Protein AF-A0A7V0XXI1-F1 (afdb_monomer_lite)

Structure (mmCIF, N/CA/C/O backbone):
data_AF-A0A7V0XXI1-F1
#
_entry.id   AF-A0A7V0XXI1-F1
#
loop_
_atom_site.group_PDB
_atom_site.id
_atom_site.type_symbol
_atom_site.label_atom_id
_atom_site.label_alt_id
_atom_site.label_comp_id
_atom_site.label_asym_id
_atom_site.label_entity_id
_atom_site.label_seq_id
_atom_site.pdbx_PDB_ins_code
_atom_site.Cartn_x
_atom_site.Cartn_y
_atom_site.Cartn_z
_atom_site.occupancy
_atom_site.B_iso_or_equiv
_atom_site.auth_seq_id
_atom_site.auth_comp_id
_atom_site.auth_asym_id
_atom_site.auth_atom_id
_atom_site.pdbx_PDB_model_num
ATOM 1 N N . MET A 1 1 ? 9.222 18.788 -9.378 1.00 68.25 1 MET A N 1
ATOM 2 C CA . MET A 1 1 ? 8.250 17.866 -8.725 1.00 68.25 1 MET A CA 1
ATOM 3 C C . MET A 1 1 ? 6.817 18.340 -8.970 1.00 68.25 1 MET A C 1
ATOM 5 O O . MET A 1 1 ? 6.601 19.545 -8.988 1.00 68.25 1 MET A O 1
ATOM 9 N N . ARG A 1 2 ? 5.847 17.429 -9.158 1.00 85.62 2 ARG A N 1
ATOM 10 C CA . ARG A 1 2 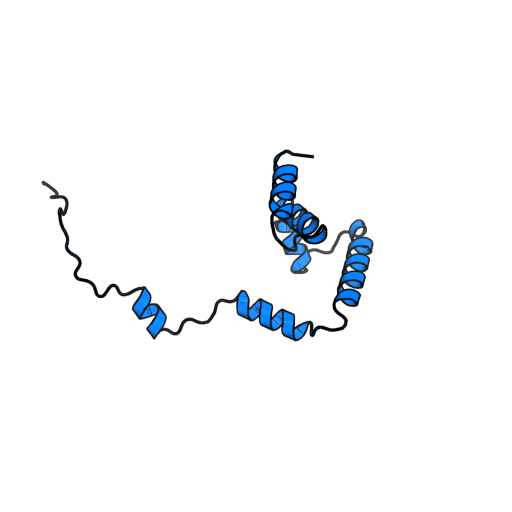? 4.413 17.774 -9.314 1.00 85.62 2 ARG A CA 1
ATOM 11 C C . ARG A 1 2 ? 3.811 18.215 -7.971 1.00 85.62 2 ARG A C 1
ATOM 13 O O . ARG A 1 2 ? 4.321 17.834 -6.915 1.00 85.62 2 ARG A O 1
ATOM 20 N N . SER A 1 3 ? 2.729 18.997 -8.003 1.00 91.75 3 SER A N 1
ATOM 21 C CA . SER A 1 3 ? 2.015 19.461 -6.799 1.00 91.75 3 SER A CA 1
ATOM 22 C C . SER A 1 3 ? 1.531 18.301 -5.925 1.00 91.75 3 SER A C 1
ATOM 24 O O . SER A 1 3 ? 1.744 18.323 -4.715 1.00 91.75 3 SER A O 1
ATOM 26 N N . SER A 1 4 ? 0.990 17.249 -6.542 1.00 89.62 4 SER A N 1
ATOM 27 C CA . SER A 1 4 ? 0.518 16.036 -5.865 1.00 89.62 4 SER A CA 1
ATOM 28 C C . SER A 1 4 ? 1.625 15.297 -5.108 1.00 89.62 4 SER A C 1
ATOM 30 O O . SER A 1 4 ? 1.417 14.849 -3.987 1.00 89.62 4 SER A O 1
ATOM 32 N N . THR A 1 5 ? 2.838 15.230 -5.662 1.00 92.31 5 THR A N 1
ATOM 33 C CA . THR A 1 5 ? 3.993 14.601 -4.997 1.00 92.31 5 THR A CA 1
ATOM 34 C C . THR A 1 5 ? 4.439 15.382 -3.763 1.00 92.31 5 THR A C 1
ATOM 36 O O . THR A 1 5 ? 4.747 14.786 -2.734 1.00 92.31 5 THR A O 1
ATOM 39 N N . ARG A 1 6 ? 4.433 16.720 -3.837 1.00 92.12 6 ARG A N 1
ATOM 40 C CA . ARG A 1 6 ? 4.726 17.574 -2.675 1.00 92.12 6 ARG A CA 1
ATOM 41 C C . ARG A 1 6 ? 3.651 17.452 -1.599 1.00 92.12 6 ARG A C 1
ATOM 43 O O . ARG A 1 6 ? 3.984 17.423 -0.419 1.00 92.12 6 ARG A O 1
ATOM 50 N N . ALA A 1 7 ? 2.383 17.382 -2.004 1.00 94.12 7 ALA A N 1
ATOM 51 C CA . ALA A 1 7 ? 1.270 17.181 -1.084 1.00 94.12 7 ALA A CA 1
ATOM 52 C C . ALA A 1 7 ? 1.385 15.833 -0.358 1.00 94.12 7 ALA A C 1
ATOM 54 O O . ALA A 1 7 ? 1.293 15.810 0.864 1.00 94.12 7 ALA A O 1
ATOM 55 N N . PHE A 1 8 ? 1.695 14.753 -1.083 1.00 93.44 8 PHE A N 1
ATOM 56 C CA . PHE A 1 8 ? 1.926 13.430 -0.500 1.00 93.44 8 PHE A CA 1
ATOM 57 C C . PHE A 1 8 ? 3.075 13.433 0.520 1.00 93.44 8 PHE A C 1
ATOM 59 O O . PHE A 1 8 ? 2.907 12.940 1.630 1.00 93.44 8 PHE A O 1
ATOM 66 N N . TRP A 1 9 ? 4.215 14.052 0.189 1.00 93.88 9 TRP A N 1
ATOM 67 C CA . TRP A 1 9 ? 5.333 14.182 1.132 1.00 93.88 9 TRP A CA 1
ATOM 68 C C . TRP A 1 9 ? 4.944 14.954 2.395 1.00 93.88 9 TRP A C 1
ATOM 70 O O . TRP A 1 9 ? 5.225 14.514 3.509 1.00 93.88 9 TRP A O 1
ATOM 80 N N . ARG A 1 10 ? 4.290 16.109 2.224 1.00 94.69 10 ARG A N 1
ATOM 81 C CA . ARG A 1 10 ? 3.865 16.961 3.338 1.00 94.69 10 ARG A CA 1
ATOM 82 C C . ARG A 1 10 ? 2.891 16.232 4.259 1.00 94.69 10 ARG A C 1
ATOM 84 O O . ARG A 1 10 ? 3.021 16.360 5.470 1.00 94.69 10 ARG A O 1
ATOM 91 N N . GLU A 1 11 ? 1.952 15.482 3.693 1.00 94.88 11 GLU A N 1
ATOM 92 C CA . GLU A 1 11 ? 0.976 14.725 4.473 1.00 94.88 11 GLU A CA 1
ATOM 93 C C . GLU A 1 11 ? 1.620 13.540 5.194 1.00 94.88 11 GLU A C 1
ATOM 95 O O . GLU A 1 11 ? 1.420 13.363 6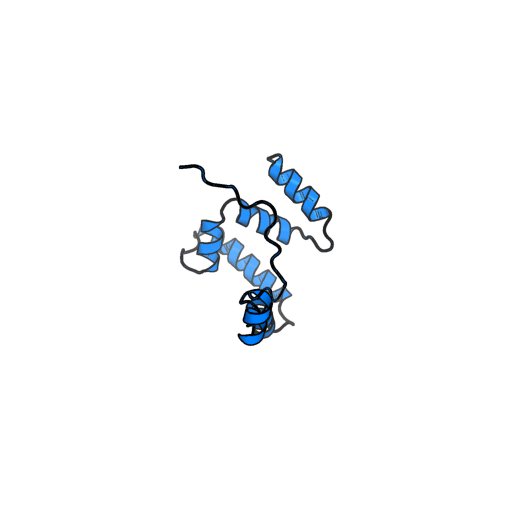.390 1.00 94.88 11 GLU A O 1
ATOM 100 N N . GLY A 1 12 ? 2.486 12.786 4.513 1.00 92.12 12 GLY A N 1
ATOM 101 C CA . GLY A 1 12 ? 3.224 11.692 5.142 1.00 92.12 12 GLY A CA 1
ATOM 102 C C . GLY A 1 12 ? 4.047 12.166 6.341 1.00 92.12 12 GLY A C 1
ATOM 103 O O . GLY A 1 12 ? 3.985 11.570 7.409 1.00 92.12 12 GLY A O 1
ATOM 104 N N . ARG A 1 13 ? 4.731 13.312 6.224 1.00 93.50 13 ARG A N 1
ATOM 105 C CA . ARG A 1 13 ? 5.521 13.909 7.319 1.00 93.50 13 ARG A CA 1
ATOM 106 C C . ARG A 1 13 ? 4.706 14.298 8.559 1.00 93.50 13 ARG A C 1
ATOM 108 O O . ARG A 1 13 ? 5.318 14.525 9.600 1.00 93.50 13 ARG A O 1
ATOM 115 N N . ARG A 1 14 ? 3.374 14.387 8.470 1.00 94.81 14 ARG A N 1
ATOM 116 C CA . ARG A 1 14 ? 2.487 14.616 9.625 1.00 94.81 14 ARG A CA 1
ATOM 117 C C . ARG A 1 14 ? 2.192 13.332 10.402 1.00 94.81 14 ARG A C 1
ATOM 119 O O . ARG A 1 14 ? 1.781 13.407 11.556 1.00 94.81 14 ARG A O 1
ATOM 126 N N . GLN A 1 15 ? 2.418 12.163 9.805 1.00 91.75 15 GLN A N 1
ATOM 127 C 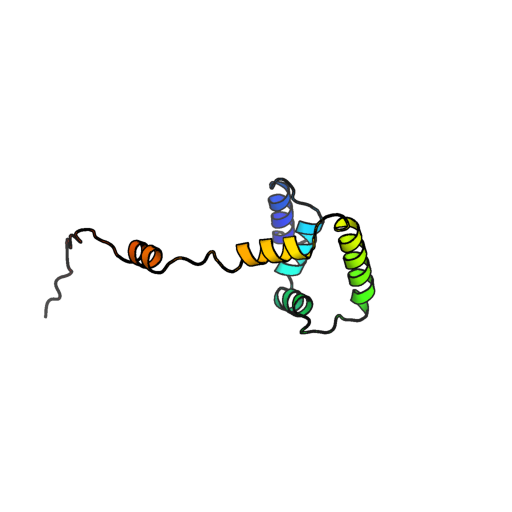CA . GLN A 1 15 ? 2.194 10.876 10.454 1.00 91.75 15 GLN A CA 1
ATOM 128 C C . GLN A 1 15 ? 3.412 10.452 11.280 1.00 91.75 15 GLN A C 1
ATOM 130 O O . GLN A 1 15 ? 4.561 10.533 10.835 1.00 91.75 15 GLN A O 1
ATOM 135 N N . LYS A 1 16 ? 3.167 9.958 12.499 1.00 90.12 16 LYS A N 1
ATOM 136 C CA . LYS A 1 16 ? 4.228 9.403 13.348 1.00 90.12 16 LYS A CA 1
ATOM 137 C C . LYS A 1 16 ? 4.832 8.167 12.677 1.00 90.12 16 LYS A C 1
ATOM 139 O O . LYS A 1 16 ? 4.112 7.246 12.313 1.00 90.12 16 LYS A O 1
ATOM 144 N N . GLY A 1 17 ? 6.158 8.144 12.552 1.00 87.19 17 GLY A N 1
ATOM 145 C CA . GLY A 1 17 ? 6.897 7.008 11.991 1.00 87.19 17 GLY A CA 1
ATOM 146 C C . GLY A 1 17 ? 7.041 7.002 10.466 1.00 87.19 17 GLY A C 1
ATOM 147 O O . GLY A 1 17 ? 7.643 6.070 9.945 1.00 87.19 17 GLY A O 1
ATOM 148 N N . PHE A 1 18 ? 6.559 8.028 9.755 1.00 90.50 18 PHE A N 1
ATOM 149 C CA . PHE A 1 18 ? 6.727 8.122 8.305 1.00 90.50 18 PHE A CA 1
ATOM 150 C C . PHE A 1 18 ? 8.193 8.335 7.913 1.00 90.50 18 PHE A C 1
ATOM 152 O O . PHE A 1 18 ? 8.815 9.348 8.249 1.00 90.50 18 PHE A O 1
ATOM 159 N N . SER A 1 19 ? 8.747 7.374 7.182 1.00 90.19 19 SER A N 1
ATOM 160 C CA . SER A 1 19 ? 10.140 7.353 6.754 1.00 90.19 19 SER A CA 1
ATOM 161 C C . SER A 1 19 ? 10.307 7.728 5.278 1.00 90.19 19 SER A C 1
ATOM 163 O O . SER A 1 19 ? 9.364 7.750 4.486 1.00 90.19 19 SER A O 1
ATOM 165 N N . LEU A 1 20 ? 11.555 7.988 4.870 1.00 88.94 20 LEU A N 1
ATOM 166 C CA . LEU A 1 20 ? 11.885 8.181 3.455 1.00 88.94 20 LEU A CA 1
ATOM 167 C C . LEU A 1 20 ? 11.551 6.935 2.619 1.00 88.94 20 LEU A C 1
ATOM 169 O O . LEU A 1 20 ? 11.158 7.061 1.461 1.00 88.94 20 LEU A O 1
ATOM 173 N N . PHE A 1 21 ? 11.677 5.744 3.212 1.00 86.44 21 PHE A N 1
ATOM 174 C CA . PHE A 1 21 ? 11.304 4.502 2.547 1.00 86.44 21 PHE A CA 1
ATOM 175 C C . PHE A 1 21 ? 9.803 4.461 2.254 1.00 86.44 21 PHE A C 1
ATOM 177 O O . PHE A 1 21 ? 9.430 4.162 1.124 1.00 86.44 21 PHE A O 1
ATOM 184 N N . ASP A 1 22 ? 8.960 4.847 3.216 1.00 86.38 22 ASP A N 1
ATOM 185 C CA . ASP A 1 22 ? 7.501 4.878 3.040 1.00 86.38 22 ASP A CA 1
ATOM 186 C C . ASP A 1 22 ? 7.093 5.845 1.924 1.00 86.38 22 ASP A C 1
ATOM 188 O O . ASP A 1 22 ? 6.225 5.538 1.104 1.00 86.38 22 ASP A O 1
ATOM 192 N N . PHE A 1 23 ? 7.778 6.988 1.826 1.00 92.88 23 PHE A N 1
ATOM 193 C CA . PHE A 1 23 ? 7.565 7.928 0.732 1.00 92.88 23 PHE A CA 1
ATOM 194 C C . PHE A 1 23 ? 7.954 7.352 -0.630 1.00 92.88 23 PHE A C 1
ATOM 196 O O . PHE A 1 23 ? 7.164 7.428 -1.569 1.00 92.88 23 PHE A O 1
ATOM 203 N N . VAL A 1 24 ? 9.159 6.787 -0.762 1.00 90.88 24 VAL A N 1
ATOM 204 C CA . VAL A 1 24 ? 9.625 6.215 -2.037 1.00 90.88 24 VAL A CA 1
ATOM 205 C C . VAL A 1 24 ? 8.731 5.047 -2.449 1.00 90.88 24 VAL A C 1
ATOM 207 O O . VAL A 1 24 ? 8.290 4.992 -3.595 1.00 90.88 24 VAL A O 1
ATOM 210 N N . HIS A 1 25 ? 8.410 4.161 -1.508 1.00 88.19 25 HIS A N 1
ATOM 211 C CA . HIS A 1 25 ? 7.506 3.035 -1.705 1.00 88.19 25 HIS A CA 1
ATOM 212 C C . HIS A 1 25 ? 6.134 3.503 -2.201 1.00 88.19 25 HIS A C 1
ATOM 214 O O . HIS A 1 25 ? 5.694 3.094 -3.275 1.00 88.19 25 HIS A O 1
ATOM 220 N N . GLY A 1 26 ? 5.494 4.417 -1.464 1.00 89.75 26 GLY A N 1
ATOM 221 C CA . GLY A 1 26 ? 4.182 4.948 -1.826 1.00 89.75 26 GLY A CA 1
ATOM 222 C C . GLY A 1 26 ? 4.194 5.697 -3.159 1.00 89.75 26 GLY A C 1
ATOM 223 O O . GLY A 1 26 ? 3.269 5.559 -3.954 1.00 89.75 26 GLY A O 1
ATOM 224 N N . TYR A 1 27 ? 5.264 6.438 -3.458 1.00 91.50 27 TYR A N 1
ATOM 225 C CA . TYR A 1 27 ? 5.408 7.155 -4.723 1.00 91.50 27 TYR A CA 1
ATOM 226 C C . TYR A 1 27 ? 5.536 6.211 -5.927 1.00 91.50 27 TYR A C 1
ATOM 228 O O . TYR A 1 27 ? 4.865 6.424 -6.940 1.00 91.50 27 TYR A O 1
ATOM 236 N N . VAL A 1 28 ? 6.375 5.173 -5.830 1.00 89.81 28 VAL A N 1
ATOM 237 C CA . VAL A 1 28 ? 6.539 4.166 -6.894 1.00 89.81 28 VAL A CA 1
ATOM 238 C C . VAL A 1 28 ? 5.236 3.391 -7.090 1.00 89.81 28 VAL A C 1
ATOM 240 O O . VAL A 1 28 ? 4.795 3.246 -8.230 1.00 89.81 28 VAL A O 1
ATOM 243 N N . TYR A 1 29 ? 4.587 2.972 -5.997 1.00 87.06 29 TYR A N 1
ATOM 244 C CA . TYR A 1 29 ? 3.286 2.302 -6.031 1.00 87.06 29 TYR A CA 1
ATOM 245 C C . TYR A 1 29 ? 2.223 3.157 -6.731 1.00 87.06 29 TYR A C 1
ATOM 247 O O . TYR A 1 29 ? 1.577 2.700 -7.669 1.00 87.06 29 TYR A O 1
ATOM 255 N N . ALA A 1 30 ? 2.089 4.429 -6.344 1.00 89.50 30 ALA A N 1
ATOM 256 C CA . ALA A 1 30 ? 1.089 5.328 -6.915 1.00 89.50 30 ALA A CA 1
ATOM 257 C C . ALA A 1 30 ? 1.351 5.668 -8.392 1.00 89.50 30 ALA A C 1
ATOM 259 O O . ALA A 1 30 ? 0.416 5.967 -9.133 1.00 89.50 30 ALA A O 1
ATOM 260 N N . ARG A 1 31 ? 2.616 5.666 -8.836 1.00 90.81 31 ARG A N 1
ATOM 261 C CA . ARG A 1 31 ? 2.974 6.003 -10.221 1.00 90.81 31 ARG A CA 1
ATOM 262 C C . ARG A 1 31 ? 2.888 4.808 -11.170 1.00 90.81 31 ARG A C 1
ATOM 264 O O . ARG A 1 31 ? 2.539 5.007 -12.331 1.00 90.81 31 ARG A O 1
ATOM 271 N N . TRP A 1 32 ? 3.210 3.605 -10.697 1.00 91.56 32 TRP A N 1
ATOM 272 C CA . TRP A 1 32 ? 3.252 2.389 -11.514 1.00 91.56 32 TRP A CA 1
ATOM 273 C C . TRP A 1 32 ? 2.656 1.179 -10.778 1.00 91.56 32 TRP A C 1
ATOM 275 O O . TRP A 1 32 ? 3.359 0.189 -10.564 1.00 91.56 32 TRP A O 1
ATOM 285 N N . PRO A 1 33 ? 1.361 1.212 -10.420 1.00 87.25 33 PRO A N 1
ATOM 286 C CA . PRO A 1 33 ? 0.754 0.189 -9.567 1.00 87.25 33 PRO A CA 1
ATOM 287 C C . PRO A 1 33 ? 0.833 -1.212 -10.186 1.00 87.25 33 PRO A C 1
ATOM 289 O O . PRO A 1 33 ? 1.260 -2.157 -9.530 1.00 87.25 33 PRO A O 1
ATOM 292 N N . TYR A 1 34 ? 0.523 -1.350 -11.479 1.00 85.50 34 TYR A N 1
ATOM 293 C CA . TYR A 1 34 ? 0.559 -2.649 -12.159 1.00 85.50 34 TYR A CA 1
ATOM 294 C C . TYR A 1 34 ? 1.965 -3.251 -12.234 1.00 85.50 34 TYR A C 1
ATOM 296 O O . TYR A 1 34 ? 2.135 -4.444 -11.998 1.00 85.50 34 TYR A O 1
ATOM 304 N N . ALA A 1 35 ? 2.983 -2.438 -12.538 1.00 83.38 35 ALA A N 1
ATOM 305 C CA . ALA A 1 35 ? 4.365 -2.914 -12.591 1.00 83.38 35 ALA A CA 1
ATOM 306 C C . ALA A 1 35 ? 4.874 -3.282 -11.193 1.00 83.38 35 ALA A C 1
ATOM 308 O O . ALA A 1 35 ? 5.498 -4.326 -11.027 1.00 83.38 35 ALA A O 1
ATOM 309 N N . TYR A 1 36 ? 4.545 -2.463 -10.193 1.00 81.69 36 TYR A N 1
ATOM 310 C CA . TYR A 1 36 ? 4.868 -2.710 -8.795 1.00 81.69 36 TYR A CA 1
ATOM 311 C C . TYR A 1 36 ? 4.303 -4.055 -8.308 1.00 81.69 36 TYR A C 1
ATOM 313 O O . TYR A 1 36 ? 5.039 -4.875 -7.759 1.00 81.69 36 TYR A O 1
ATOM 321 N N . ILE A 1 37 ? 3.017 -4.316 -8.573 1.00 79.56 37 ILE A N 1
ATOM 322 C CA . ILE A 1 37 ? 2.345 -5.566 -8.189 1.00 79.56 37 ILE A CA 1
ATOM 323 C C . ILE A 1 37 ? 2.908 -6.755 -8.976 1.00 79.56 37 ILE A C 1
ATOM 325 O O . ILE A 1 37 ? 3.197 -7.792 -8.385 1.00 79.56 37 ILE A O 1
ATOM 329 N N . ALA A 1 38 ? 3.105 -6.616 -10.290 1.00 78.19 38 ALA A N 1
ATOM 330 C CA . ALA A 1 38 ? 3.666 -7.684 -11.119 1.00 78.19 38 ALA A CA 1
ATOM 331 C C . ALA A 1 38 ? 5.084 -8.085 -10.673 1.00 78.19 38 ALA A C 1
ATOM 333 O O . ALA A 1 38 ? 5.422 -9.267 -10.693 1.00 78.19 38 ALA A O 1
ATOM 334 N N . TRP A 1 39 ? 5.904 -7.126 -10.228 1.00 75.62 39 TRP A N 1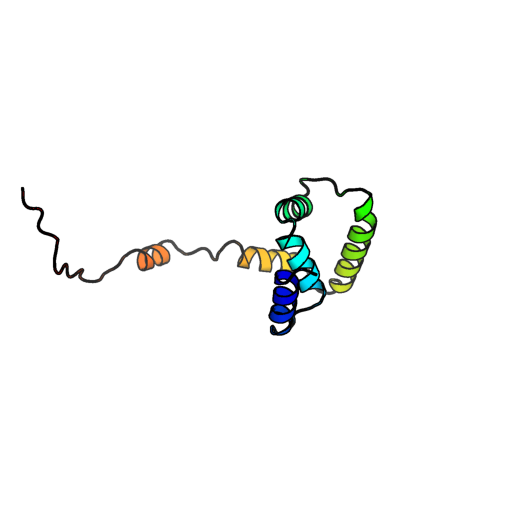
ATOM 335 C CA . TRP A 1 39 ? 7.223 -7.411 -9.656 1.00 75.62 39 TRP A CA 1
ATOM 336 C C . TRP A 1 39 ? 7.137 -8.100 -8.298 1.00 75.62 39 TRP A C 1
ATOM 338 O O . TRP A 1 39 ? 7.889 -9.040 -8.060 1.00 75.62 39 TRP A O 1
ATOM 348 N N . ALA A 1 40 ? 6.214 -7.677 -7.431 1.00 72.44 40 ALA A N 1
ATOM 349 C CA . ALA A 1 40 ? 6.004 -8.318 -6.135 1.00 72.44 40 ALA A CA 1
ATOM 350 C C . ALA A 1 40 ? 5.486 -9.761 -6.268 1.00 72.44 40 ALA A C 1
ATOM 352 O O . ALA A 1 40 ? 5.847 -10.615 -5.464 1.00 72.44 40 ALA A O 1
ATOM 353 N N . LYS A 1 41 ? 4.669 -10.040 -7.292 1.00 75.00 41 LYS A N 1
ATOM 354 C CA . LYS A 1 41 ? 4.110 -11.375 -7.559 1.00 75.00 41 LYS A CA 1
ATOM 355 C C . LYS A 1 41 ? 5.087 -12.323 -8.264 1.00 75.00 41 LYS A C 1
ATOM 357 O O . LYS A 1 41 ? 4.917 -13.532 -8.195 1.00 75.00 41 LYS A O 1
ATOM 362 N N . GLY A 1 42 ? 6.108 -11.782 -8.932 1.00 67.56 42 GLY A N 1
ATOM 363 C CA . GLY A 1 42 ? 7.054 -12.557 -9.743 1.00 67.56 42 GLY A CA 1
ATOM 364 C C . GLY A 1 42 ? 6.616 -12.779 -11.197 1.00 67.56 42 GLY A C 1
ATOM 365 O O . GLY A 1 42 ? 7.356 -13.393 -11.960 1.00 67.56 42 GLY A O 1
ATOM 366 N N . ASP A 1 43 ? 5.473 -12.221 -11.613 1.00 69.56 43 ASP A N 1
ATOM 367 C CA . ASP A 1 43 ? 4.903 -12.375 -12.965 1.00 69.56 43 ASP A CA 1
ATOM 368 C C . ASP A 1 43 ? 5.773 -11.737 -14.065 1.00 69.56 43 ASP A C 1
ATOM 370 O O . ASP A 1 43 ? 5.612 -12.021 -15.253 1.00 69.56 43 ASP A O 1
ATOM 374 N N . ARG A 1 44 ? 6.690 -10.829 -13.701 1.00 64.69 44 ARG A N 1
ATOM 375 C CA . ARG A 1 44 ? 7.543 -10.102 -14.649 1.00 64.69 44 ARG A CA 1
ATOM 376 C C . ARG A 1 44 ? 9.000 -10.113 -14.196 1.00 64.69 44 ARG A C 1
ATOM 378 O O . ARG A 1 44 ? 9.321 -9.631 -13.111 1.00 64.69 44 ARG A O 1
ATOM 385 N N . LYS A 1 45 ? 9.900 -10.592 -15.066 1.00 68.31 45 LYS A N 1
ATOM 386 C CA . LYS A 1 45 ? 11.354 -10.537 -14.836 1.00 68.31 45 LYS A CA 1
ATOM 387 C C . LYS A 1 45 ? 11.785 -9.079 -14.658 1.00 68.31 45 LYS A C 1
ATOM 389 O O . LYS A 1 45 ? 11.465 -8.230 -15.492 1.00 68.31 45 LYS A O 1
ATOM 394 N N . LEU A 1 46 ? 12.503 -8.789 -13.571 1.00 67.62 46 LEU A N 1
ATOM 395 C CA . LEU A 1 46 ? 13.053 -7.456 -13.335 1.00 67.62 46 LEU A CA 1
ATOM 396 C C . LEU A 1 46 ? 14.003 -7.086 -14.490 1.00 67.62 46 LEU A C 1
ATOM 398 O O . LEU A 1 46 ? 14.898 -7.882 -14.802 1.00 67.62 46 LEU A O 1
ATOM 402 N N . PRO A 1 47 ? 13.853 -5.897 -15.104 1.00 70.88 47 PRO A N 1
ATOM 403 C CA . PRO A 1 47 ? 14.821 -5.399 -16.073 1.00 70.88 47 PRO A CA 1
ATOM 404 C C . PRO A 1 47 ? 16.233 -5.448 -15.484 1.00 70.88 47 PRO A C 1
ATOM 406 O O . PRO A 1 47 ? 16.428 -5.112 -14.315 1.00 70.88 47 PRO A O 1
ATOM 409 N N . TRP A 1 48 ? 17.229 -5.849 -16.275 1.00 72.12 48 TRP A N 1
ATOM 410 C CA . TRP A 1 48 ? 18.601 -6.041 -15.787 1.00 72.12 48 TRP A CA 1
ATOM 411 C C . TRP A 1 48 ? 19.174 -4.797 -15.088 1.00 72.12 48 TRP A C 1
ATOM 413 O O . TRP A 1 48 ? 19.888 -4.923 -14.098 1.00 72.12 48 TRP A O 1
ATOM 423 N N . LEU A 1 49 ? 18.757 -3.611 -15.536 1.00 76.38 49 LEU A N 1
ATOM 424 C CA . LEU A 1 49 ? 19.160 -2.313 -15.003 1.00 76.38 49 LEU A CA 1
ATOM 425 C C . LEU A 1 49 ? 18.737 -2.079 -13.541 1.00 76.38 49 LEU A C 1
ATOM 427 O O . LEU A 1 49 ? 19.432 -1.390 -12.801 1.00 76.38 49 LEU A O 1
ATOM 431 N N . VAL A 1 50 ? 17.613 -2.655 -13.099 1.00 72.94 50 VAL A N 1
ATOM 432 C CA . VAL A 1 50 ? 17.096 -2.464 -11.728 1.00 72.94 50 VAL A CA 1
ATOM 433 C C . VAL A 1 50 ? 17.491 -3.591 -10.774 1.00 72.94 50 VAL A C 1
ATOM 435 O O . VAL A 1 50 ? 17.332 -3.454 -9.562 1.00 72.94 50 VAL A O 1
ATOM 438 N N . ARG A 1 51 ? 18.049 -4.693 -11.294 1.00 69.38 51 ARG A N 1
ATOM 439 C CA . ARG A 1 51 ? 18.513 -5.840 -10.498 1.00 69.38 51 ARG A CA 1
ATOM 440 C C . ARG A 1 51 ? 19.536 -5.473 -9.413 1.00 69.38 51 ARG A C 1
ATOM 442 O O . ARG A 1 51 ? 19.305 -5.914 -8.290 1.00 69.38 51 ARG A O 1
ATOM 449 N N . PRO A 1 52 ? 20.599 -4.676 -9.665 1.00 70.94 52 PRO A N 1
ATOM 450 C CA . PRO A 1 52 ? 21.586 -4.371 -8.623 1.00 70.94 52 PRO A CA 1
ATOM 451 C C . PRO A 1 52 ? 20.996 -3.528 -7.482 1.00 70.94 52 PRO A C 1
ATOM 453 O O . PRO A 1 52 ? 21.320 -3.732 -6.313 1.00 70.94 52 PRO A O 1
ATOM 456 N N . PHE A 1 53 ? 20.068 -2.624 -7.800 1.00 75.62 53 PHE A N 1
ATOM 457 C CA . PHE A 1 53 ? 19.363 -1.827 -6.795 1.00 75.62 53 PHE A CA 1
ATOM 458 C C . PHE A 1 53 ? 18.386 -2.679 -5.982 1.00 75.62 53 PHE A C 1
ATOM 460 O O . PHE A 1 53 ? 18.319 -2.544 -4.761 1.00 75.62 53 PHE A O 1
ATOM 467 N N . ALA A 1 54 ? 17.670 -3.597 -6.636 1.00 71.00 54 ALA A N 1
ATOM 468 C CA . ALA A 1 54 ? 16.776 -4.532 -5.964 1.00 71.00 54 ALA A CA 1
ATOM 469 C C . ALA A 1 54 ? 17.540 -5.484 -5.029 1.00 71.00 54 ALA A C 1
ATOM 471 O O . ALA A 1 54 ? 17.100 -5.693 -3.900 1.00 71.00 54 ALA A O 1
ATOM 472 N N . SER A 1 55 ? 18.703 -5.997 -5.449 1.00 70.25 55 SER A N 1
ATOM 473 C CA . SER A 1 55 ? 19.539 -6.868 -4.614 1.00 70.25 55 SER A CA 1
ATOM 474 C C . SER A 1 55 ? 20.150 -6.130 -3.420 1.00 70.25 55 SER A C 1
ATOM 476 O O . SER A 1 55 ? 20.193 -6.670 -2.315 1.00 70.25 55 SER A O 1
ATOM 478 N N . ALA A 1 56 ? 20.581 -4.879 -3.610 1.00 75.00 56 ALA A N 1
ATOM 479 C CA . ALA A 1 56 ? 21.085 -4.045 -2.521 1.00 75.00 56 ALA A CA 1
ATOM 480 C C . ALA A 1 56 ? 19.979 -3.722 -1.502 1.00 75.00 56 ALA A C 1
ATOM 482 O O . ALA A 1 56 ? 20.194 -3.830 -0.293 1.00 75.00 56 ALA A O 1
ATOM 483 N N . ALA A 1 57 ? 18.773 -3.398 -1.978 1.00 73.62 57 ALA A N 1
ATOM 484 C CA . ALA A 1 57 ? 17.617 -3.184 -1.118 1.00 73.62 57 ALA A CA 1
ATOM 485 C C . ALA A 1 57 ? 17.250 -4.461 -0.348 1.00 73.62 57 ALA A C 1
ATOM 487 O O . ALA A 1 57 ? 17.098 -4.408 0.871 1.00 73.62 57 ALA A O 1
ATOM 488 N N . SER A 1 58 ? 17.168 -5.620 -1.015 1.00 69.06 58 SER A N 1
ATOM 489 C CA . SER A 1 58 ? 16.855 -6.888 -0.346 1.00 69.06 58 SER A CA 1
ATOM 490 C C . SER A 1 58 ? 17.897 -7.258 0.704 1.00 69.06 58 SER A C 1
ATOM 492 O O . SER A 1 58 ? 17.534 -7.708 1.786 1.00 69.06 58 SER A O 1
ATOM 494 N N . TRP A 1 59 ? 19.179 -7.016 0.424 1.00 72.12 59 TRP A N 1
ATOM 495 C CA . TRP A 1 59 ? 20.262 -7.240 1.376 1.00 72.12 59 TRP A CA 1
ATOM 496 C C . TRP A 1 59 ? 20.139 -6.321 2.600 1.00 72.12 59 TRP A C 1
ATOM 498 O O . TRP A 1 59 ? 20.175 -6.797 3.735 1.00 72.12 59 TRP A O 1
ATOM 508 N N . TRP A 1 60 ? 19.877 -5.027 2.392 1.00 70.56 60 TRP A N 1
ATOM 509 C CA . TRP A 1 60 ? 19.641 -4.072 3.479 1.00 70.56 60 TRP A CA 1
ATOM 510 C C . TRP A 1 60 ? 18.437 -4.479 4.343 1.00 70.56 60 TRP A C 1
ATOM 512 O O . TRP A 1 60 ? 18.512 -4.469 5.575 1.00 70.56 60 TRP A O 1
ATOM 522 N N . PHE A 1 61 ? 17.324 -4.875 3.717 1.00 66.06 61 PHE A N 1
ATOM 523 C CA . PHE A 1 61 ? 16.131 -5.354 4.420 1.00 66.06 61 PHE A CA 1
ATOM 524 C C . PHE A 1 61 ? 16.390 -6.648 5.191 1.00 66.06 61 PHE A C 1
ATOM 526 O O . PHE A 1 61 ? 15.990 -6.748 6.354 1.00 66.06 61 PHE A O 1
ATOM 533 N N . ALA A 1 62 ? 17.103 -7.603 4.590 1.00 66.44 62 ALA A N 1
ATOM 534 C CA . ALA A 1 62 ? 17.486 -8.853 5.235 1.00 66.44 62 ALA A CA 1
ATOM 535 C C . ALA A 1 62 ? 18.333 -8.585 6.488 1.00 66.44 62 ALA A C 1
ATOM 537 O O . ALA A 1 62 ? 18.002 -9.075 7.569 1.00 66.44 62 ALA A O 1
ATOM 538 N N . HIS A 1 63 ? 19.336 -7.708 6.390 1.00 63.50 63 HIS A N 1
ATOM 539 C CA . HIS A 1 63 ? 20.171 -7.304 7.524 1.00 63.50 63 HIS A CA 1
ATOM 540 C C . HIS A 1 63 ? 19.391 -6.574 8.625 1.00 63.50 63 HIS A C 1
ATOM 542 O O . HIS A 1 63 ? 19.650 -6.796 9.806 1.00 63.50 63 HIS A O 1
ATOM 548 N N . ARG A 1 64 ? 18.381 -5.768 8.274 1.00 60.75 64 ARG A N 1
ATOM 549 C CA . ARG A 1 64 ? 17.503 -5.106 9.257 1.00 60.75 64 ARG A CA 1
ATOM 550 C C . ARG A 1 64 ? 16.486 -6.057 9.901 1.00 60.75 64 ARG A C 1
ATOM 552 O O . ARG A 1 64 ? 15.930 -5.756 10.956 1.00 60.75 64 ARG A O 1
ATOM 559 N N . SER A 1 65 ? 16.214 -7.188 9.255 1.00 54.56 65 SER A N 1
ATOM 560 C CA . SER A 1 65 ? 15.272 -8.213 9.713 1.00 54.56 65 SER A CA 1
ATOM 561 C C . SER A 1 65 ? 15.908 -9.340 10.527 1.00 54.56 65 SER A C 1
ATOM 563 O O . SER A 1 65 ? 15.165 -10.184 11.026 1.00 54.56 65 SER A O 1
ATOM 565 N N . LYS A 1 66 ? 17.239 -9.326 10.720 1.00 51.69 66 LYS A N 1
ATOM 566 C CA . LYS A 1 66 ? 18.059 -10.392 11.336 1.00 51.69 66 LYS A CA 1
ATOM 567 C C . LYS A 1 66 ? 17.773 -10.691 12.827 1.00 51.69 66 LYS A C 1
ATOM 569 O O . LYS A 1 66 ? 18.588 -11.310 13.493 1.00 51.69 66 LYS A O 1
ATOM 574 N N . GLY A 1 67 ? 16.619 -10.276 13.346 1.00 53.44 67 GLY A N 1
ATOM 575 C CA . GLY A 1 67 ? 16.135 -10.584 14.695 1.00 53.44 67 GLY A CA 1
ATOM 576 C C . GLY A 1 67 ? 14.609 -10.684 14.814 1.00 53.44 67 GLY A C 1
ATOM 577 O O . GLY A 1 67 ? 14.082 -10.588 15.913 1.00 53.44 67 GLY A O 1
ATOM 578 N N . ARG A 1 68 ? 13.863 -10.811 13.707 1.00 54.94 68 ARG A N 1
ATOM 579 C CA . ARG A 1 68 ? 12.402 -10.996 13.749 1.00 54.94 68 ARG A CA 1
ATOM 580 C C . ARG A 1 68 ? 12.010 -12.095 12.773 1.00 54.94 68 ARG A C 1
ATOM 582 O O . ARG A 1 68 ? 12.252 -11.916 11.584 1.00 54.94 68 ARG A O 1
ATOM 589 N N . ASP A 1 69 ? 11.366 -13.158 13.242 1.00 66.75 69 ASP A N 1
ATOM 590 C CA . ASP A 1 69 ? 10.875 -14.252 12.400 1.00 66.75 69 ASP A CA 1
ATOM 591 C C . ASP A 1 69 ? 10.055 -13.723 11.219 1.00 66.75 69 ASP A C 1
ATOM 593 O O . ASP A 1 69 ? 8.958 -13.177 11.370 1.00 66.75 69 ASP A O 1
ATOM 597 N N . ALA A 1 70 ? 10.610 -13.849 10.013 1.00 62.00 70 ALA A N 1
ATOM 598 C CA . ALA A 1 70 ? 9.929 -13.463 8.782 1.00 62.00 70 ALA A CA 1
ATOM 599 C C . ALA A 1 70 ? 8.625 -14.258 8.606 1.00 62.00 70 ALA A C 1
ATOM 601 O O . ALA A 1 70 ? 7.627 -13.696 8.157 1.00 62.00 70 ALA A O 1
ATOM 602 N N . ALA A 1 71 ? 8.618 -15.517 9.056 1.00 61.28 71 ALA A N 1
ATOM 603 C CA . ALA A 1 71 ? 7.441 -16.374 9.114 1.00 61.28 71 ALA A CA 1
ATOM 604 C C . ALA A 1 71 ? 6.351 -15.798 10.033 1.00 61.28 71 ALA A C 1
ATOM 606 O O . ALA A 1 71 ? 5.213 -15.641 9.596 1.00 61.28 71 ALA A O 1
ATOM 607 N N . ALA A 1 72 ? 6.699 -15.384 11.257 1.00 66.44 72 ALA A N 1
ATOM 608 C CA . ALA A 1 72 ? 5.747 -14.788 12.197 1.00 66.44 72 ALA A CA 1
ATOM 609 C C . ALA A 1 72 ? 5.154 -13.471 11.665 1.00 66.44 72 ALA A C 1
ATOM 611 O O . ALA A 1 72 ? 3.959 -13.217 11.797 1.00 66.44 72 ALA A O 1
ATOM 612 N N . ARG A 1 73 ? 5.963 -12.643 10.990 1.00 68.12 73 ARG A N 1
ATOM 613 C CA . ARG A 1 73 ? 5.484 -11.416 10.327 1.00 68.12 73 ARG A CA 1
ATOM 614 C C . ARG A 1 73 ? 4.574 -11.701 9.137 1.00 68.12 73 ARG A C 1
ATOM 616 O O . ARG A 1 73 ? 3.576 -11.009 8.978 1.00 68.12 73 ARG A O 1
ATOM 623 N N . SER A 1 74 ? 4.912 -12.697 8.321 1.00 66.31 74 SER A N 1
ATOM 624 C CA . SER A 1 74 ? 4.076 -13.130 7.199 1.00 66.31 74 SER A CA 1
ATOM 625 C C . SER A 1 74 ? 2.733 -13.665 7.690 1.00 66.31 74 SER A C 1
ATOM 627 O O . SER A 1 74 ? 1.702 -13.298 7.139 1.00 66.31 74 SER A O 1
ATOM 629 N N . GLN A 1 75 ? 2.726 -14.468 8.758 1.00 66.19 75 GLN A N 1
ATOM 630 C CA . GLN A 1 75 ? 1.500 -14.977 9.375 1.00 66.19 75 GLN A CA 1
ATOM 631 C C . GLN A 1 75 ? 0.663 -13.855 9.995 1.00 66.19 75 GLN A C 1
ATOM 633 O O . GLN A 1 75 ? -0.533 -13.785 9.740 1.00 66.19 75 GLN A O 1
ATOM 638 N N . ALA A 1 76 ? 1.273 -12.928 10.739 1.00 69.50 76 ALA A N 1
ATOM 639 C CA . ALA A 1 76 ? 0.564 -11.779 11.305 1.00 69.50 76 ALA A CA 1
ATOM 640 C C . ALA A 1 76 ? 0.001 -10.842 10.220 1.00 69.50 76 ALA A C 1
ATOM 642 O O . ALA A 1 76 ? -1.097 -10.304 10.368 1.00 69.50 76 ALA A O 1
ATOM 643 N N . PHE A 1 77 ? 0.734 -10.652 9.119 1.00 66.00 77 PHE A N 1
ATOM 644 C CA . PHE A 1 77 ? 0.270 -9.886 7.965 1.00 66.00 77 PHE A CA 1
ATOM 645 C C . PHE A 1 77 ? -0.896 -10.589 7.260 1.00 66.00 77 PHE A C 1
ATOM 647 O O . PHE A 1 77 ? -1.934 -9.967 7.047 1.00 66.00 77 PHE A O 1
ATOM 654 N N . ALA A 1 78 ? -0.769 -11.890 6.983 1.00 66.38 78 ALA A N 1
ATOM 655 C CA . ALA A 1 78 ? -1.830 -12.700 6.390 1.00 66.38 78 ALA A CA 1
ATOM 656 C C . ALA A 1 78 ? -3.094 -12.707 7.266 1.00 66.38 78 ALA A C 1
ATOM 658 O O . ALA A 1 78 ? -4.185 -12.451 6.762 1.00 66.38 78 ALA A O 1
ATOM 659 N N . ALA A 1 79 ? -2.948 -12.882 8.583 1.00 66.38 79 ALA A N 1
ATOM 660 C CA . ALA A 1 79 ? -4.052 -12.844 9.543 1.00 66.38 79 ALA A CA 1
ATOM 661 C C . ALA A 1 79 ? -4.759 -11.479 9.601 1.00 66.38 79 ALA A C 1
ATOM 663 O O . ALA A 1 79 ? -5.939 -11.399 9.937 1.00 66.38 79 ALA A O 1
ATOM 664 N N . ARG A 1 80 ? -4.053 -10.389 9.275 1.00 65.06 80 ARG A N 1
ATOM 665 C CA . ARG A 1 80 ? -4.624 -9.037 9.224 1.00 65.06 80 ARG A CA 1
ATOM 666 C C . ARG A 1 80 ? -5.288 -8.726 7.881 1.00 65.06 80 ARG A C 1
ATOM 668 O O . ARG A 1 80 ? -6.222 -7.931 7.860 1.00 65.06 80 ARG A O 1
ATOM 675 N N . TYR A 1 81 ? -4.807 -9.320 6.787 1.00 59.53 81 TYR A N 1
ATOM 676 C CA . TYR A 1 81 ? -5.253 -9.021 5.423 1.00 59.53 81 TYR A CA 1
ATOM 677 C C . TYR A 1 81 ? -6.378 -9.940 4.927 1.00 59.53 81 TYR A C 1
ATOM 679 O O . TYR A 1 81 ? -7.246 -9.485 4.192 1.00 59.53 81 TYR A O 1
ATOM 687 N N . HIS A 1 82 ? -6.418 -11.205 5.356 1.00 66.62 82 HIS A N 1
ATOM 688 C CA . HIS A 1 82 ? -7.428 -12.172 4.899 1.00 66.62 82 HIS A CA 1
ATOM 689 C C . HIS A 1 82 ? -8.776 -12.095 5.624 1.00 66.62 82 HIS A C 1
ATOM 691 O O . HIS A 1 82 ? -9.630 -12.951 5.416 1.00 66.62 82 HIS A O 1
ATOM 697 N N . GLY A 1 83 ? -8.998 -11.044 6.416 1.00 61.72 83 GLY A N 1
ATOM 698 C CA . GLY A 1 83 ? -10.225 -10.875 7.182 1.00 61.72 83 GLY A CA 1
ATOM 699 C C . GLY A 1 83 ? -10.273 -11.853 8.352 1.00 61.72 83 GLY A C 1
ATOM 700 O O . GLY A 1 83 ? -9.974 -13.040 8.242 1.00 61.72 83 GLY A O 1
ATOM 701 N N . LYS A 1 84 ? -10.643 -11.352 9.526 1.00 69.75 84 LYS A N 1
ATOM 702 C CA . LYS A 1 84 ? -11.045 -12.251 10.606 1.00 69.75 84 LYS A CA 1
ATOM 703 C C . LYS A 1 84 ? -12.280 -13.000 10.111 1.00 69.75 84 LYS A C 1
ATOM 705 O O . LYS A 1 84 ? -13.225 -12.356 9.665 1.00 69.75 84 LYS A O 1
ATOM 710 N N . VAL A 1 85 ? -12.251 -14.329 10.159 1.00 73.69 85 VAL A N 1
ATOM 711 C CA . VAL A 1 85 ? -13.416 -15.151 9.817 1.00 73.69 85 VAL A CA 1
ATOM 712 C C . VAL A 1 85 ? -14.560 -14.739 10.743 1.00 73.69 85 VAL A C 1
ATOM 714 O O . VAL A 1 85 ? -14.425 -14.835 11.963 1.00 73.69 85 VAL A O 1
ATOM 717 N N . LEU A 1 86 ? -15.646 -14.224 10.166 1.00 78.62 86 LEU A N 1
ATOM 718 C CA . LEU A 1 86 ? -16.862 -13.889 10.897 1.00 78.62 86 LEU A CA 1
ATOM 719 C C . LEU A 1 86 ? -17.709 -15.165 10.995 1.00 78.62 86 LEU A C 1
ATOM 721 O O . LEU A 1 86 ? -18.057 -15.719 9.950 1.00 78.62 86 LEU A O 1
ATOM 725 N N . PRO A 1 87 ? -18.020 -15.674 12.200 1.00 85.94 87 PRO A N 1
ATOM 726 C CA . PRO A 1 87 ? -18.927 -16.807 12.338 1.00 85.94 87 PRO A CA 1
ATOM 727 C C . PRO A 1 87 ? -20.291 -16.483 11.723 1.00 85.94 87 PRO A C 1
ATOM 729 O O . PRO A 1 87 ? -20.757 -15.348 11.832 1.00 85.94 87 PRO A O 1
ATOM 732 N N . LEU A 1 88 ? -20.940 -17.484 11.120 1.00 85.81 88 LEU A N 1
ATOM 733 C CA . LEU A 1 88 ? -22.222 -17.316 10.427 1.00 85.81 88 LEU A CA 1
ATOM 734 C C . LEU A 1 88 ? -23.278 -16.632 11.311 1.00 85.81 88 LEU A C 1
ATOM 736 O O . LEU A 1 88 ? -23.888 -15.663 10.881 1.00 85.81 88 LEU A O 1
ATOM 740 N N . SER A 1 89 ? -23.388 -17.037 12.578 1.00 87.38 89 SER A N 1
ATOM 741 C CA . SER A 1 89 ? -24.330 -16.445 13.540 1.00 87.38 89 SER A CA 1
ATOM 742 C C . SER A 1 89 ? -24.095 -14.954 13.816 1.00 87.38 89 SER A C 1
ATOM 744 O O . SER A 1 89 ? -25.031 -14.217 14.116 1.00 87.38 89 SER A O 1
ATOM 746 N N . VAL A 1 90 ? -22.848 -14.481 13.714 1.00 87.75 90 VAL A N 1
ATOM 747 C CA . VAL A 1 90 ? -22.515 -13.056 13.879 1.00 87.75 90 VAL A CA 1
ATOM 748 C C . VAL A 1 90 ? -22.797 -12.286 12.589 1.00 87.75 90 VAL A C 1
ATOM 750 O O . VAL A 1 90 ? -23.231 -11.143 12.641 1.00 87.75 90 VAL A O 1
ATOM 753 N N . ALA A 1 91 ? -22.586 -12.904 11.425 1.00 88.88 91 ALA A N 1
ATOM 754 C CA . ALA A 1 91 ? -22.982 -12.309 10.153 1.00 88.88 91 ALA A CA 1
ATOM 755 C C . ALA A 1 91 ? -24.511 -12.147 10.062 1.00 88.88 91 ALA A C 1
ATOM 757 O O . ALA A 1 91 ? -24.995 -11.093 9.653 1.00 88.88 91 ALA A O 1
ATOM 758 N N . GLU A 1 92 ? -25.265 -13.159 10.501 1.00 89.38 92 GLU A N 1
ATOM 759 C CA . GLU A 1 92 ? -26.731 -13.149 10.540 1.00 89.38 92 GLU A CA 1
ATOM 760 C C . GLU A 1 92 ? -27.276 -12.007 11.404 1.00 89.38 92 GLU A C 1
ATOM 762 O O . GLU A 1 92 ? -28.184 -11.301 10.968 1.00 89.38 92 GLU A O 1
ATOM 767 N N . SER A 1 93 ? -26.687 -11.755 12.580 1.00 85.38 93 SER A N 1
ATOM 768 C CA . SER A 1 93 ? -27.127 -10.662 13.460 1.00 85.38 93 SER A CA 1
ATOM 769 C C . SER A 1 93 ? -26.808 -9.266 12.922 1.00 85.38 93 SER A C 1
ATOM 771 O O . SER A 1 93 ? -27.440 -8.296 13.326 1.00 85.38 93 SER A O 1
ATOM 773 N N . TRP A 1 94 ? -25.838 -9.140 12.014 1.00 87.69 94 TRP A N 1
ATOM 774 C CA . TRP A 1 94 ? -25.498 -7.860 11.388 1.00 87.69 94 TRP A CA 1
ATOM 775 C C . TRP A 1 94 ? -26.388 -7.534 10.190 1.00 87.69 94 TRP A C 1
ATOM 777 O O . TRP A 1 94 ? -26.626 -6.363 9.908 1.00 87.69 94 TRP A O 1
ATOM 787 N N . VAL A 1 95 ? -26.845 -8.558 9.465 1.00 86.38 95 VAL A N 1
ATOM 788 C CA . VAL A 1 95 ? -27.692 -8.396 8.273 1.00 86.38 95 VAL A CA 1
ATOM 789 C C . VAL A 1 95 ? -29.180 -8.385 8.633 1.00 86.38 95 VAL A C 1
ATOM 791 O O . VAL A 1 95 ? -29.979 -7.780 7.921 1.00 86.38 95 VAL A O 1
ATOM 794 N N . THR A 1 96 ? -29.562 -9.014 9.744 1.00 85.94 96 THR A N 1
ATOM 795 C CA . THR A 1 96 ? -30.951 -9.045 10.212 1.00 85.94 96 THR A CA 1
ATOM 796 C C . THR A 1 96 ? -31.244 -7.814 11.063 1.00 85.94 96 THR A C 1
ATOM 798 O O . THR A 1 96 ? -30.712 -7.669 12.161 1.00 85.94 96 THR A O 1
ATOM 801 N N . LEU A 1 97 ? -32.115 -6.931 10.574 1.00 75.69 97 LEU A N 1
ATOM 802 C CA . LEU A 1 97 ? -32.710 -5.878 11.395 1.00 75.69 97 LEU A CA 1
ATOM 803 C C . LEU A 1 97 ? -33.959 -6.436 12.088 1.00 75.69 97 LEU A C 1
ATOM 805 O O . LEU A 1 97 ? -35.018 -6.523 11.474 1.00 75.69 97 LEU A O 1
ATOM 809 N N . ASP A 1 98 ? -33.837 -6.788 13.369 1.00 78.50 98 ASP A N 1
ATOM 810 C CA . ASP A 1 98 ? -34.982 -7.114 14.234 1.00 78.50 98 ASP A CA 1
ATOM 811 C C . ASP A 1 98 ? -35.550 -5.835 14.866 1.00 78.50 98 ASP A C 1
ATOM 813 O O . ASP A 1 98 ? -35.523 -5.622 16.078 1.00 78.50 98 ASP A O 1
ATOM 817 N N . ALA A 1 99 ? -35.968 -4.906 14.008 1.00 79.75 99 ALA A N 1
ATOM 818 C CA . ALA A 1 99 ? -36.605 -3.666 14.419 1.00 79.75 99 ALA A CA 1
ATOM 819 C C . ALA A 1 99 ? -37.920 -3.497 13.653 1.00 79.75 99 ALA A C 1
ATOM 821 O O . ALA A 1 99 ? -37.967 -3.794 12.455 1.00 79.75 99 ALA A O 1
ATOM 822 N N . PRO A 1 100 ? -38.983 -3.001 14.309 1.00 78.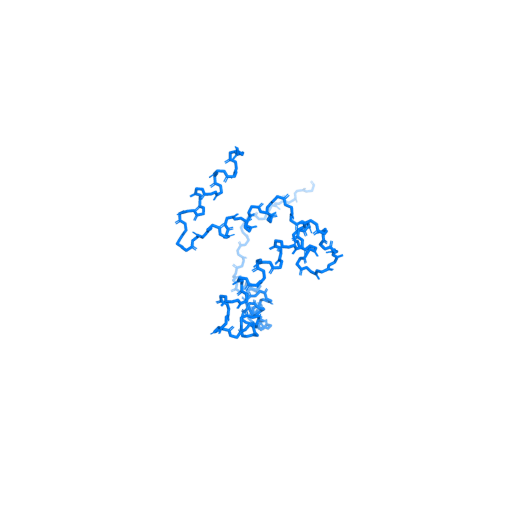38 100 PRO A N 1
ATOM 823 C CA . PRO A 1 100 ? -40.221 -2.684 13.618 1.00 78.38 100 PRO A CA 1
ATOM 824 C C . PRO A 1 100 ? -39.937 -1.640 12.533 1.00 78.38 100 PRO A C 1
ATOM 826 O O . PRO A 1 100 ? -39.467 -0.537 12.816 1.00 78.38 100 PRO A O 1
ATOM 829 N N . ILE A 1 101 ? -40.198 -2.003 11.276 1.00 75.00 101 ILE A N 1
ATOM 830 C CA . ILE A 1 101 ? -40.099 -1.075 10.151 1.00 75.00 101 ILE A CA 1
ATOM 831 C C . ILE A 1 101 ? -41.407 -0.295 10.102 1.00 75.00 101 ILE A C 1
ATOM 833 O O . ILE A 1 101 ? -42.417 -0.782 9.594 1.00 75.00 101 ILE A O 1
ATOM 837 N N . GLU A 1 102 ? -41.394 0.922 10.637 1.00 79.38 102 GLU A N 1
ATOM 838 C CA . GLU A 1 102 ? -42.511 1.840 10.455 1.00 79.38 102 GLU A CA 1
ATOM 839 C C . GLU A 1 102 ? -42.435 2.482 9.066 1.00 79.38 102 GLU A C 1
ATOM 841 O O . GLU A 1 102 ? -41.627 3.373 8.800 1.00 79.38 102 GLU A O 1
ATOM 846 N N . LEU A 1 103 ? -43.273 1.990 8.154 1.00 76.12 103 LEU A N 1
ATOM 847 C CA . LEU A 1 103 ? -43.418 2.530 6.807 1.00 76.12 103 LEU A CA 1
ATOM 848 C C . LEU A 1 103 ? -44.363 3.736 6.839 1.00 76.12 103 LEU A C 1
ATOM 850 O O . LEU A 1 103 ? -45.574 3.599 6.674 1.00 76.12 103 LEU A O 1
ATOM 854 N N . HIS A 1 104 ? -43.806 4.927 7.038 1.00 74.69 104 HIS A N 1
ATOM 855 C CA . HIS A 1 104 ? -44.537 6.183 6.872 1.00 74.69 104 HIS A CA 1
ATOM 856 C C . HIS A 1 104 ? -44.385 6.673 5.427 1.00 74.69 104 HIS A C 1
ATOM 858 O O . HIS A 1 104 ? -43.271 6.746 4.922 1.00 74.69 104 HIS A O 1
ATOM 864 N N . GLN A 1 105 ? -45.496 7.031 4.772 1.00 68.00 105 GLN 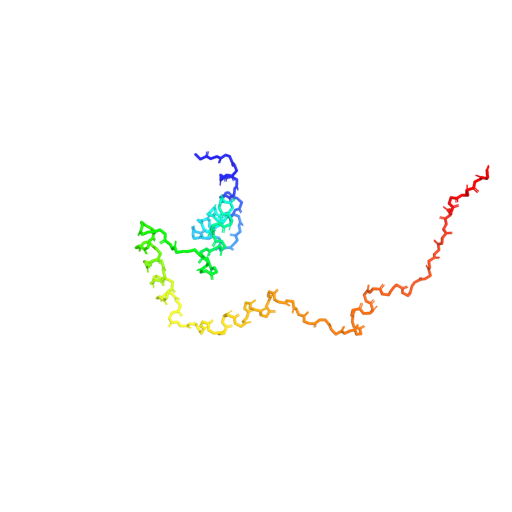A N 1
ATOM 865 C CA . GLN A 1 105 ? -45.530 7.616 3.416 1.00 68.00 105 GLN A CA 1
ATOM 866 C C . GLN A 1 105 ? -45.068 6.692 2.270 1.00 68.00 105 GLN A C 1
ATOM 868 O O . GLN A 1 105 ? -44.207 7.055 1.472 1.00 68.00 105 GLN A O 1
ATOM 873 N N . LEU A 1 106 ? -45.684 5.514 2.128 1.00 73.50 106 LEU A N 1
ATOM 874 C CA . LEU A 1 106 ? -45.594 4.762 0.870 1.00 73.50 106 LEU A CA 1
ATOM 875 C C . LEU A 1 106 ? -46.198 5.612 -0.262 1.00 73.50 106 LEU A C 1
ATOM 877 O O . LEU A 1 106 ? -47.357 6.021 -0.168 1.00 73.50 106 LEU A O 1
ATOM 881 N N . GLU A 1 107 ? -45.417 5.900 -1.307 1.00 73.00 107 GLU A N 1
ATOM 882 C CA . GLU A 1 107 ? -45.910 6.615 -2.487 1.00 73.00 107 GLU A CA 1
ATOM 883 C C . GLU A 1 107 ? -47.116 5.867 -3.079 1.00 73.00 107 GLU A C 1
ATOM 885 O O . GLU A 1 107 ? -47.042 4.687 -3.427 1.00 73.00 107 GLU A O 1
ATOM 890 N N . HIS A 1 108 ? -48.258 6.553 -3.153 1.00 71.50 108 HIS A N 1
ATOM 891 C CA . HIS A 1 108 ? -49.487 6.008 -3.713 1.00 71.50 108 HIS A CA 1
ATOM 892 C C . HIS A 1 108 ? -49.402 6.052 -5.241 1.00 71.50 108 HIS A C 1
ATOM 894 O O . HIS A 1 108 ? -49.480 7.124 -5.841 1.00 71.50 108 HIS A O 1
ATOM 900 N N . VAL A 1 109 ? -49.229 4.891 -5.874 1.00 69.94 109 VAL A N 1
ATOM 901 C CA . VAL A 1 109 ? -49.279 4.773 -7.336 1.00 69.94 109 VAL A CA 1
ATOM 902 C C . VAL A 1 109 ? -50.741 4.895 -7.778 1.00 69.94 109 VAL A C 1
ATOM 904 O O . VAL A 1 109 ? -51.537 3.986 -7.544 1.00 69.94 109 VAL A O 1
ATOM 907 N N . ILE A 1 110 ? -51.097 6.037 -8.373 1.00 61.47 110 ILE A N 1
ATOM 908 C CA . ILE A 1 110 ? -52.416 6.285 -8.980 1.00 61.47 110 ILE A CA 1
ATOM 909 C C . ILE A 1 110 ? -52.445 5.616 -10.372 1.00 61.47 110 ILE A C 1
ATOM 911 O O . ILE A 1 110 ? -51.436 5.715 -11.075 1.00 61.47 110 ILE A O 1
ATOM 915 N N . PRO A 1 111 ? -53.541 4.924 -10.752 1.00 66.25 111 PRO A N 1
ATOM 916 C CA . PRO A 1 111 ? -53.679 4.264 -12.055 1.00 66.25 111 PRO A CA 1
ATOM 917 C C . PRO A 1 111 ? -53.630 5.219 -13.254 1.00 66.25 111 PRO A C 1
ATOM 919 O O . PRO A 1 111 ? -54.069 6.385 -13.116 1.00 66.25 111 PRO A O 1
#

Foldseek 3Di:
DDPVLVVLVVVLVVDPPRDPCNSVVVVCCVVCVPVNVCVVVVVDDDDPVCVVVVVVVVVVVCVVCVPPPPVVVVVVVCCVPVDDDDPPVNVCVVPDDPDDDDDDDDPDDDD

Secondary structure (DSSP, 8-state):
--HHHHHHHHHHTTSTT--HHHHHHHHHHHH-HHHHHHHHHT-SPPPGGGHHHHHHHHHHHHHHHTTS-HHHHHHHHHHHHS-PPPPHHHHHHHH---S------------

pLDDT: mean 77.43, std 11.26, range [51.69, 94.88]

Sequence (111 aa):
MRSSTRAFWREGRRQKGFSLFDFVHGYVYARWPYAYIAWAKGDRKLPWLVRPFASAASWWFAHRSKGRDAAARSQAFAARYHGKVLPLSVAESWVTLDAPIELHQLEHVIP

Radius of gyration: 24.15 Å; chains: 1; bounding box: 75×37×31 Å